Protein AF-A0A161L7J6-F1 (afdb_monomer_lite)

Radius of gyration: 36.58 Å; chains: 1; bounding box: 82×31×89 Å

Structure (mmCIF, N/CA/C/O backbone):
data_AF-A0A161L7J6-F1
#
_entry.id   AF-A0A161L7J6-F1
#
loop_
_atom_site.group_PDB
_atom_site.id
_atom_site.type_symbol
_atom_site.label_atom_id
_atom_site.label_alt_id
_atom_site.label_comp_id
_atom_site.label_asym_id
_atom_site.label_entity_id
_atom_site.label_seq_id
_atom_site.pdbx_PDB_ins_code
_atom_site.Cartn_x
_atom_site.Cartn_y
_atom_site.Cartn_z
_atom_site.occupancy
_atom_site.B_iso_or_equiv
_atom_site.auth_seq_id
_atom_site.auth_comp_id
_atom_site.auth_asym_id
_atom_site.auth_atom_id
_atom_site.pdbx_PDB_model_num
ATOM 1 N N . MET A 1 1 ? 17.875 -10.973 -55.314 1.00 60.28 1 MET A N 1
ATOM 2 C CA . MET A 1 1 ? 18.123 -9.553 -54.957 1.00 60.28 1 MET A CA 1
ATOM 3 C C . MET A 1 1 ? 18.553 -9.362 -53.495 1.00 60.28 1 MET A C 1
ATOM 5 O O . MET A 1 1 ? 19.572 -8.730 -53.256 1.00 60.28 1 MET A O 1
ATOM 9 N N . GLN A 1 2 ? 17.868 -9.982 -52.527 1.00 65.31 2 GLN A N 1
ATOM 10 C CA . GLN A 1 2 ? 18.154 -9.884 -51.081 1.00 65.31 2 GLN A CA 1
ATOM 11 C C . GLN A 1 2 ? 19.586 -10.295 -50.658 1.00 65.31 2 GLN A C 1
ATOM 13 O O . GLN A 1 2 ? 20.228 -9.593 -49.881 1.00 65.31 2 GLN A O 1
ATOM 18 N N . LYS A 1 3 ? 20.147 -11.377 -51.226 1.00 67.00 3 LYS A N 1
ATOM 19 C CA . LYS A 1 3 ? 21.510 -11.853 -50.888 1.00 67.00 3 LYS A CA 1
ATOM 20 C C . LYS A 1 3 ? 22.621 -10.849 -51.233 1.00 67.00 3 LYS A C 1
ATOM 22 O O . LYS A 1 3 ? 23.592 -10.727 -50.493 1.00 67.00 3 LYS A O 1
ATOM 27 N N . GLN A 1 4 ? 22.464 -10.097 -52.324 1.00 69.56 4 GLN A N 1
ATOM 28 C CA . GLN A 1 4 ? 23.424 -9.067 -52.748 1.00 69.56 4 GLN A CA 1
ATOM 29 C C . GLN A 1 4 ? 23.409 -7.853 -51.806 1.00 69.56 4 GLN A C 1
ATOM 31 O O . GLN A 1 4 ? 24.451 -7.249 -51.560 1.00 69.56 4 GLN A O 1
ATOM 36 N N . ILE A 1 5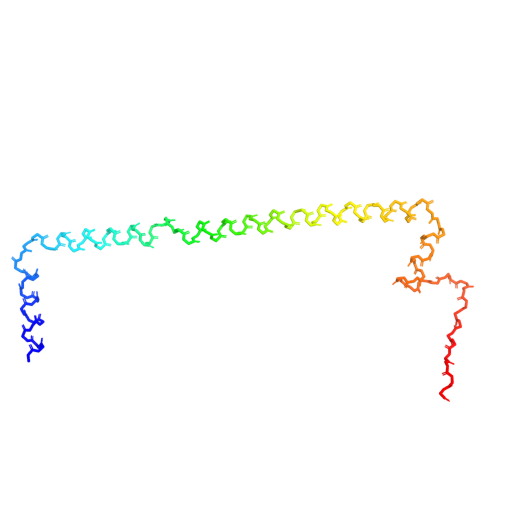 ? 22.242 -7.523 -51.245 1.00 72.50 5 ILE A N 1
ATOM 37 C CA . ILE A 1 5 ? 22.073 -6.419 -50.292 1.00 72.50 5 ILE A CA 1
ATOM 38 C C . ILE A 1 5 ? 22.801 -6.751 -48.981 1.00 72.50 5 ILE A C 1
ATOM 40 O O . ILE A 1 5 ? 23.637 -5.967 -48.540 1.00 72.50 5 ILE A O 1
ATOM 44 N N . TRP A 1 6 ? 22.595 -7.954 -48.434 1.00 72.00 6 TRP A N 1
ATOM 45 C CA . TRP A 1 6 ? 23.279 -8.430 -47.222 1.00 72.00 6 TRP A CA 1
ATOM 46 C C . TRP A 1 6 ? 24.800 -8.556 -47.385 1.00 72.00 6 TRP A C 1
ATOM 48 O O . TRP A 1 6 ? 25.558 -8.184 -46.487 1.00 72.00 6 TRP A O 1
ATOM 58 N N . LEU A 1 7 ? 25.271 -9.012 -48.550 1.00 73.31 7 LEU A N 1
ATOM 59 C CA . LEU A 1 7 ? 26.705 -9.091 -48.852 1.00 73.31 7 LEU A CA 1
ATOM 60 C C . LEU A 1 7 ? 27.354 -7.705 -48.979 1.00 73.31 7 LEU A C 1
ATOM 62 O O . LEU A 1 7 ? 28.458 -7.501 -48.468 1.00 73.31 7 LEU A O 1
ATOM 66 N N . LYS A 1 8 ? 26.673 -6.740 -49.614 1.00 66.12 8 LYS A N 1
ATOM 67 C CA . LYS A 1 8 ? 27.143 -5.347 -49.705 1.00 66.12 8 LYS A CA 1
ATOM 68 C C . LYS A 1 8 ? 27.152 -4.660 -48.341 1.00 66.12 8 LYS A C 1
ATOM 70 O O . LYS A 1 8 ? 28.106 -3.940 -48.050 1.00 66.12 8 LYS A O 1
ATOM 75 N N . LEU A 1 9 ? 26.144 -4.912 -47.506 1.00 68.44 9 LEU A N 1
ATOM 76 C CA . LEU A 1 9 ? 26.067 -4.384 -46.144 1.00 68.44 9 LEU A CA 1
ATOM 77 C C . LEU A 1 9 ? 27.221 -4.929 -45.283 1.00 68.44 9 LEU A C 1
ATOM 79 O O . LEU A 1 9 ? 27.957 -4.151 -44.681 1.00 68.44 9 LEU A O 1
ATOM 83 N N . ARG A 1 10 ? 27.477 -6.246 -45.334 1.00 68.75 10 ARG A N 1
ATOM 84 C CA . ARG A 1 10 ? 28.582 -6.903 -44.610 1.00 68.75 10 ARG A CA 1
ATOM 85 C C . ARG A 1 10 ? 29.966 -6.422 -45.059 1.00 68.75 10 ARG A C 1
ATOM 87 O O . ARG A 1 10 ? 30.835 -6.201 -44.219 1.00 68.75 10 ARG A O 1
ATOM 94 N N . LYS A 1 11 ? 30.185 -6.230 -46.368 1.00 63.59 11 LYS A N 1
ATOM 95 C CA . LYS A 1 11 ? 31.459 -5.702 -46.898 1.00 63.59 11 LYS A CA 1
ATOM 96 C C . LYS A 1 11 ? 31.692 -4.233 -46.521 1.00 63.59 11 LYS A C 1
ATOM 98 O O . LYS A 1 11 ? 32.821 -3.892 -46.185 1.00 63.59 11 LYS A O 1
ATOM 103 N N . ARG A 1 12 ? 30.654 -3.383 -46.521 1.00 60.62 12 ARG A N 1
ATOM 104 C CA . ARG A 1 12 ? 30.771 -1.969 -46.105 1.00 60.62 12 ARG A CA 1
ATOM 105 C C . ARG A 1 12 ? 31.019 -1.811 -44.604 1.00 60.62 12 ARG A C 1
ATOM 107 O O . ARG A 1 12 ? 31.867 -1.019 -44.212 1.00 60.62 12 ARG A O 1
ATOM 114 N N . VAL A 1 13 ? 30.349 -2.611 -43.776 1.00 62.34 13 VAL A N 1
ATOM 115 C CA . VAL A 1 13 ? 30.589 -2.644 -42.323 1.00 62.34 13 VAL A CA 1
ATOM 116 C C . VAL A 1 13 ? 32.008 -3.145 -42.002 1.00 62.34 13 VAL A C 1
ATOM 118 O O . VAL A 1 13 ? 32.637 -2.661 -41.068 1.00 62.34 13 VAL A O 1
ATOM 121 N N . GLY A 1 14 ? 32.564 -4.062 -42.802 1.00 60.59 14 GLY A N 1
ATOM 122 C CA . GLY A 1 14 ? 33.905 -4.618 -42.584 1.00 60.59 14 GLY A CA 1
ATOM 123 C C . GLY A 1 14 ? 35.095 -3.757 -43.039 1.00 60.59 14 GLY A C 1
ATOM 124 O O . GLY A 1 14 ? 36.195 -3.966 -42.531 1.00 60.59 14 GLY A O 1
ATOM 125 N N . GLN A 1 15 ? 34.920 -2.815 -43.977 1.00 61.47 15 GLN A N 1
ATOM 126 C CA . GLN A 1 15 ? 36.042 -2.067 -44.582 1.00 61.47 15 GLN A CA 1
ATOM 127 C C . GLN A 1 15 ? 36.403 -0.751 -43.873 1.00 61.47 15 GLN A C 1
ATOM 129 O O . GLN A 1 15 ? 37.526 -0.269 -44.015 1.00 61.47 15 GLN A O 1
ATOM 134 N N . THR A 1 16 ? 35.509 -0.193 -43.057 1.00 60.09 16 THR A N 1
ATOM 135 C CA . THR A 1 16 ? 35.760 1.058 -42.325 1.00 60.09 16 THR A CA 1
ATOM 136 C C . THR A 1 16 ? 36.232 0.746 -40.906 1.00 60.09 16 THR A C 1
ATOM 138 O O . THR A 1 16 ? 35.435 0.353 -40.055 1.00 60.09 16 THR A O 1
ATOM 141 N N . LYS A 1 17 ? 37.534 0.924 -40.627 1.00 67.44 17 LYS A N 1
ATOM 142 C CA . LYS A 1 17 ? 38.159 0.610 -39.320 1.00 67.44 17 LYS A CA 1
ATOM 143 C C . LYS A 1 17 ? 37.433 1.259 -38.125 1.00 67.44 17 LYS A C 1
ATOM 145 O O . LYS A 1 17 ? 37.395 0.672 -37.049 1.00 67.44 17 LYS A O 1
ATOM 150 N N . HIS A 1 18 ? 36.796 2.413 -38.335 1.00 73.00 18 HIS A N 1
ATOM 151 C CA . HIS A 1 18 ? 36.087 3.178 -37.304 1.00 73.00 18 HIS A CA 1
ATOM 152 C C . HIS A 1 18 ? 34.707 2.621 -36.922 1.00 73.00 18 HIS A C 1
ATOM 154 O O . HIS A 1 18 ? 34.238 2.871 -35.816 1.00 73.00 18 HIS A O 1
ATOM 160 N N . ILE A 1 19 ? 34.061 1.835 -37.791 1.00 81.19 19 ILE A N 1
ATOM 161 C CA . ILE A 1 19 ? 32.699 1.339 -37.538 1.00 81.19 19 ILE A CA 1
ATOM 162 C C . ILE A 1 19 ? 32.663 0.332 -36.386 1.00 81.19 19 ILE A C 1
ATOM 164 O O . ILE A 1 19 ? 31.681 0.277 -35.658 1.00 81.19 19 ILE A O 1
ATOM 168 N N . LYS A 1 20 ? 33.753 -0.416 -36.170 1.00 80.25 20 LYS A N 1
ATOM 169 C CA . LYS A 1 20 ? 33.874 -1.355 -35.046 1.00 80.25 20 LYS A CA 1
ATOM 170 C C . LYS A 1 20 ? 33.766 -0.630 -33.702 1.00 80.25 20 LYS A C 1
ATOM 172 O O . LYS A 1 20 ? 33.043 -1.088 -32.827 1.00 80.25 20 LYS A O 1
ATOM 177 N N . TYR A 1 21 ? 34.421 0.525 -33.576 1.00 86.38 21 TYR A N 1
ATOM 178 C CA . TYR A 1 21 ? 34.357 1.353 -32.370 1.00 86.38 21 TYR A CA 1
ATOM 179 C C . TYR A 1 21 ? 32.975 1.987 -32.193 1.00 86.38 21 TYR A C 1
ATOM 181 O O . TYR A 1 21 ? 32.453 1.985 -31.086 1.00 86.38 21 TYR A O 1
ATOM 189 N N . TRP A 1 22 ? 32.341 2.439 -33.281 1.00 89.12 22 TRP A N 1
ATOM 190 C CA . TRP A 1 22 ? 30.970 2.961 -33.238 1.00 89.12 22 TRP A CA 1
ATOM 191 C C . TRP A 1 22 ? 29.936 1.906 -32.847 1.00 89.12 22 TRP A C 1
ATOM 193 O O . TRP A 1 22 ? 29.044 2.202 -32.064 1.00 89.12 22 TRP A O 1
ATOM 203 N N . VAL A 1 23 ? 30.059 0.670 -33.336 1.00 88.00 23 VAL A N 1
ATOM 204 C CA . VAL A 1 23 ? 29.155 -0.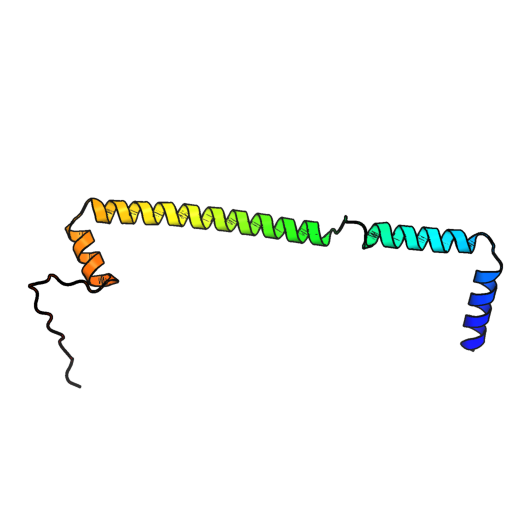425 -32.954 1.00 88.00 23 VAL A CA 1
ATOM 205 C C . VAL A 1 23 ? 29.284 -0.734 -31.464 1.00 88.00 23 VAL A C 1
ATOM 207 O O . VAL A 1 23 ? 28.265 -0.874 -30.793 1.00 88.00 23 VAL A O 1
ATOM 210 N N . VAL A 1 24 ? 30.507 -0.778 -30.928 1.00 89.12 24 VAL A N 1
ATOM 211 C CA . VAL A 1 24 ? 30.728 -0.975 -29.487 1.00 89.12 24 VAL A CA 1
ATOM 212 C C . VAL A 1 24 ? 30.203 0.216 -28.682 1.00 89.12 24 VAL A C 1
ATOM 214 O O . VAL A 1 24 ? 29.513 0.001 -27.695 1.00 89.12 24 VAL A O 1
ATOM 217 N N . ALA A 1 25 ? 30.444 1.454 -29.122 1.00 89.81 25 ALA A N 1
ATOM 218 C CA . ALA A 1 25 ? 29.971 2.662 -28.442 1.00 89.81 25 ALA A CA 1
ATOM 219 C C . ALA A 1 25 ? 28.438 2.775 -28.426 1.00 89.81 25 ALA A C 1
ATOM 221 O O . ALA A 1 25 ? 27.856 3.090 -27.395 1.00 89.81 25 ALA A O 1
ATOM 222 N N . VAL A 1 26 ? 27.771 2.473 -29.544 1.00 90.00 26 VAL A N 1
ATOM 223 C CA . VAL A 1 26 ? 26.303 2.465 -29.626 1.00 90.00 26 VAL A CA 1
ATOM 224 C C . VAL A 1 26 ? 25.728 1.323 -28.798 1.00 90.00 26 VAL A C 1
ATOM 226 O O . VAL A 1 26 ? 24.755 1.529 -28.086 1.00 90.00 26 VAL A O 1
ATOM 229 N N . THR A 1 27 ? 26.340 0.139 -28.830 1.00 88.06 27 THR A N 1
ATOM 230 C CA . THR A 1 27 ? 25.900 -0.985 -27.988 1.00 88.06 27 THR A CA 1
ATOM 231 C C . THR A 1 27 ? 26.064 -0.655 -26.506 1.00 88.06 27 THR A C 1
ATOM 233 O O . THR A 1 27 ? 25.155 -0.907 -25.724 1.00 88.06 27 THR A O 1
ATOM 236 N N . PHE A 1 28 ? 27.178 -0.025 -26.126 1.00 87.00 28 PHE A N 1
ATOM 237 C CA . PHE A 1 28 ? 27.416 0.451 -24.768 1.00 87.00 28 PHE A CA 1
ATOM 238 C C . PHE A 1 28 ? 26.398 1.517 -24.350 1.00 87.00 28 PHE A C 1
ATOM 240 O O . PHE A 1 28 ? 25.830 1.406 -23.274 1.00 87.00 28 PHE A O 1
ATOM 247 N N . LEU A 1 29 ? 26.095 2.494 -25.210 1.00 86.12 29 LEU A N 1
ATOM 248 C CA . LEU A 1 29 ? 25.062 3.501 -24.949 1.00 86.12 29 LEU A CA 1
ATOM 249 C C . LEU A 1 29 ? 23.667 2.886 -24.819 1.00 86.12 29 LEU A C 1
ATOM 251 O O . LEU A 1 29 ? 22.919 3.267 -23.933 1.00 86.12 29 LEU A O 1
ATOM 255 N N . VAL A 1 30 ? 23.314 1.914 -25.660 1.00 84.38 30 VAL A N 1
ATOM 256 C CA . VAL A 1 30 ? 22.033 1.203 -25.555 1.00 84.38 30 VAL A CA 1
ATOM 257 C C . VAL A 1 30 ? 21.965 0.422 -24.243 1.00 84.38 30 VAL A C 1
ATOM 259 O O . VAL A 1 30 ? 20.956 0.489 -23.554 1.00 84.38 30 VAL A O 1
ATOM 262 N N . ILE A 1 31 ? 23.034 -0.264 -23.840 1.00 82.56 31 ILE A N 1
ATOM 263 C CA . ILE A 1 31 ? 23.083 -0.940 -22.537 1.00 82.56 31 ILE A CA 1
ATOM 264 C C . ILE A 1 31 ? 22.979 0.086 -21.402 1.00 82.56 31 ILE A C 1
ATOM 266 O O . ILE A 1 31 ? 22.178 -0.093 -20.495 1.00 82.56 31 ILE A O 1
ATOM 270 N N . MET A 1 32 ? 23.698 1.201 -21.472 1.00 77.38 32 MET A N 1
ATOM 271 C CA . MET A 1 32 ? 23.666 2.224 -20.427 1.00 77.38 32 MET A CA 1
ATOM 272 C C . MET A 1 32 ? 22.313 2.957 -20.350 1.00 77.38 32 MET A C 1
ATOM 274 O O . MET A 1 32 ? 21.881 3.356 -19.280 1.00 77.38 32 MET A O 1
ATOM 278 N N . CYS A 1 33 ? 21.588 3.091 -21.463 1.00 72.69 33 CYS A N 1
ATOM 279 C CA . CYS A 1 33 ? 20.258 3.703 -21.475 1.00 72.69 33 CYS A CA 1
ATOM 280 C C . CYS A 1 33 ? 19.120 2.732 -21.120 1.00 72.69 33 CYS A C 1
ATOM 282 O O . CYS A 1 33 ? 18.107 3.178 -20.587 1.00 72.69 33 CYS A O 1
ATOM 284 N N . PHE A 1 34 ? 19.236 1.441 -21.453 1.00 70.69 34 PHE A N 1
ATOM 285 C CA . PHE A 1 34 ? 18.157 0.457 -21.268 1.00 70.69 34 PHE A CA 1
ATOM 286 C C . PHE A 1 34 ? 18.384 -0.521 -20.105 1.00 70.69 34 PHE A C 1
ATOM 288 O O . PHE A 1 34 ? 17.410 -1.010 -19.536 1.00 70.69 34 PHE A O 1
ATOM 295 N N . VAL A 1 35 ? 19.634 -0.847 -19.773 1.00 70.12 35 VAL A N 1
ATOM 296 C CA . VAL A 1 35 ? 20.003 -1.827 -18.732 1.00 70.12 35 VAL A CA 1
ATOM 297 C C . VAL A 1 35 ? 20.412 -1.134 -17.437 1.00 70.12 35 VAL A C 1
ATOM 299 O O . VAL A 1 35 ? 20.059 -1.616 -16.362 1.00 70.12 35 VAL A O 1
ATOM 302 N N . ASP A 1 36 ? 21.131 -0.015 -17.528 1.00 65.94 36 ASP A N 1
ATOM 303 C CA . ASP A 1 36 ? 21.615 0.712 -16.356 1.00 65.94 36 ASP A CA 1
ATOM 304 C C . ASP A 1 36 ? 20.455 1.505 -15.744 1.00 65.94 36 ASP A C 1
ATOM 306 O O . ASP A 1 36 ? 19.957 2.449 -16.344 1.00 65.94 36 ASP A O 1
ATOM 310 N N . GLU A 1 37 ? 19.959 0.999 -14.615 1.00 58.38 37 GLU A N 1
ATOM 311 C CA . GLU A 1 37 ? 19.117 1.525 -13.524 1.00 58.38 37 GLU A CA 1
ATOM 312 C C . GLU A 1 37 ? 18.222 2.779 -13.648 1.00 58.38 37 GLU A C 1
ATOM 314 O O . GLU A 1 37 ? 17.314 2.919 -12.826 1.00 58.38 37 GLU A O 1
ATOM 319 N N . ASN A 1 38 ? 18.331 3.638 -14.660 1.00 61.38 38 ASN A N 1
ATOM 320 C CA . ASN A 1 38 ? 17.424 4.749 -14.944 1.00 61.38 38 ASN A CA 1
ATOM 321 C C . ASN A 1 38 ? 16.110 4.263 -15.577 1.00 61.38 38 ASN A C 1
ATOM 323 O O . ASN A 1 38 ? 15.632 4.741 -16.609 1.00 61.38 38 ASN A O 1
ATOM 327 N N . ASN A 1 39 ? 15.524 3.251 -14.952 1.00 64.19 39 ASN A N 1
ATOM 328 C CA . ASN A 1 39 ? 14.307 2.632 -15.404 1.00 64.19 39 ASN A CA 1
ATOM 329 C C . ASN A 1 39 ? 13.152 3.577 -15.048 1.00 64.19 39 ASN A C 1
ATOM 331 O O . ASN A 1 39 ? 12.611 3.547 -13.943 1.00 64.19 39 ASN A O 1
ATOM 335 N N . PHE A 1 40 ? 12.782 4.444 -15.990 1.00 65.19 40 PHE A N 1
ATOM 336 C CA . PHE A 1 40 ? 11.609 5.316 -15.894 1.00 65.19 40 PHE A CA 1
ATOM 337 C C . PHE A 1 40 ? 10.360 4.535 -15.443 1.00 65.19 40 PHE A C 1
ATOM 339 O O . PHE A 1 40 ? 9.570 5.025 -14.637 1.00 65.19 40 PHE A O 1
ATOM 346 N N . PHE A 1 41 ? 10.248 3.268 -15.861 1.00 74.31 41 PHE A N 1
ATOM 347 C CA . PHE A 1 41 ? 9.216 2.350 -15.386 1.00 74.31 41 PHE A CA 1
ATOM 348 C C . PHE A 1 41 ? 9.302 2.043 -13.891 1.00 74.31 41 PHE A C 1
ATOM 350 O O . PHE A 1 41 ? 8.268 2.055 -13.232 1.00 74.31 41 PHE A O 1
ATOM 357 N N . LYS A 1 42 ? 10.498 1.815 -13.330 1.00 80.25 42 LYS A N 1
ATOM 358 C CA . LYS A 1 42 ? 10.659 1.633 -11.877 1.00 80.25 42 LYS A CA 1
ATOM 359 C C . LYS A 1 42 ? 10.262 2.897 -11.130 1.00 80.25 42 LYS A C 1
ATOM 361 O O . LYS A 1 42 ? 9.585 2.807 -10.122 1.00 80.25 42 LYS A O 1
ATOM 366 N N . ARG A 1 43 ? 10.607 4.081 -11.642 1.00 82.56 43 ARG A N 1
ATOM 367 C CA . ARG A 1 43 ? 10.206 5.339 -10.996 1.00 82.56 43 ARG A CA 1
ATOM 368 C C . ARG A 1 43 ? 8.685 5.514 -10.968 1.00 82.56 43 ARG A C 1
ATOM 370 O O . ARG A 1 43 ? 8.152 5.915 -9.941 1.00 82.56 43 ARG A O 1
ATOM 377 N N . ILE A 1 44 ? 7.986 5.167 -12.051 1.00 85.75 44 ILE A N 1
ATOM 378 C CA . ILE A 1 44 ? 6.513 5.175 -12.084 1.00 85.75 44 ILE A CA 1
ATOM 379 C C . ILE A 1 44 ? 5.930 4.108 -11.151 1.00 85.75 44 ILE A C 1
ATOM 381 O O . ILE A 1 44 ? 4.980 4.395 -10.428 1.00 85.75 44 ILE A O 1
ATOM 385 N N . ALA A 1 45 ? 6.478 2.892 -11.163 1.00 88.06 45 ALA A N 1
ATOM 386 C CA . ALA A 1 45 ? 6.026 1.808 -10.294 1.00 88.06 45 ALA A CA 1
ATOM 387 C C . ALA A 1 45 ? 6.186 2.184 -8.815 1.00 88.06 45 ALA A C 1
ATOM 389 O O . ALA A 1 45 ? 5.215 2.114 -8.070 1.00 88.06 45 ALA A O 1
ATOM 390 N N . ASN A 1 46 ? 7.355 2.698 -8.433 1.00 89.88 46 ASN A N 1
ATOM 391 C CA . ASN A 1 46 ? 7.635 3.158 -7.078 1.00 89.88 46 ASN A CA 1
ATOM 392 C C . ASN A 1 46 ? 6.720 4.323 -6.682 1.00 89.88 46 ASN A C 1
ATOM 394 O O . ASN A 1 46 ? 6.234 4.353 -5.562 1.00 89.88 46 ASN A O 1
ATOM 398 N N . GLN A 1 47 ? 6.438 5.269 -7.586 1.00 92.00 47 GLN A N 1
ATOM 399 C CA . GLN A 1 47 ? 5.517 6.372 -7.287 1.00 92.00 47 GLN A CA 1
ATOM 400 C C . GLN A 1 47 ? 4.094 5.871 -7.005 1.00 92.00 47 GLN A C 1
ATOM 402 O O . GLN A 1 47 ? 3.435 6.380 -6.104 1.00 92.00 47 GLN A O 1
ATOM 407 N N . ARG A 1 48 ? 3.622 4.870 -7.760 1.00 93.88 48 ARG A N 1
ATOM 408 C CA . ARG A 1 48 ? 2.322 4.229 -7.510 1.00 93.88 48 ARG A CA 1
ATOM 409 C C . ARG A 1 48 ? 2.317 3.449 -6.203 1.00 93.88 48 ARG A C 1
ATOM 411 O O . ARG A 1 48 ? 1.322 3.469 -5.495 1.00 93.88 48 ARG A O 1
ATOM 418 N N . GLU A 1 49 ? 3.413 2.764 -5.897 1.00 95.25 49 GLU A N 1
ATOM 419 C CA . GLU A 1 49 ? 3.567 2.035 -4.642 1.00 95.25 49 GLU A CA 1
ATOM 420 C C . GLU A 1 49 ? 3.548 2.987 -3.444 1.00 95.25 49 GLU A C 1
ATOM 422 O O . GLU A 1 49 ? 2.832 2.724 -2.487 1.00 95.25 49 GLU A O 1
ATOM 427 N N . ILE A 1 50 ? 4.234 4.131 -3.537 1.00 96.56 50 ILE A N 1
ATOM 428 C CA . ILE A 1 50 ? 4.195 5.189 -2.518 1.00 96.56 50 ILE A CA 1
ATOM 429 C C . ILE A 1 50 ? 2.759 5.671 -2.296 1.00 96.56 50 ILE A C 1
ATOM 431 O O . ILE A 1 50 ? 2.296 5.646 -1.163 1.00 96.56 50 ILE A O 1
ATOM 435 N N . GLN A 1 51 ? 2.036 6.030 -3.362 1.00 96.06 51 GLN A N 1
ATOM 436 C CA . GLN A 1 51 ? 0.642 6.482 -3.245 1.00 96.06 51 GLN A CA 1
ATOM 437 C C . GLN A 1 51 ? -0.253 5.414 -2.608 1.00 96.06 51 GLN A C 1
ATOM 439 O O . GLN A 1 51 ? -1.012 5.702 -1.694 1.00 96.06 51 GLN A O 1
ATOM 444 N N . ASN A 1 52 ? -0.112 4.154 -3.023 1.00 97.00 52 ASN A N 1
ATOM 445 C CA . ASN A 1 52 ? -0.887 3.058 -2.450 1.00 97.00 52 ASN A CA 1
ATOM 446 C C . ASN A 1 52 ? -0.561 2.812 -0.965 1.00 97.00 52 ASN A C 1
ATOM 448 O O . ASN A 1 52 ? -1.424 2.385 -0.202 1.00 97.00 52 ASN A O 1
ATOM 452 N N . LEU A 1 53 ? 0.687 3.025 -0.544 1.00 97.38 53 LEU A N 1
ATOM 453 C CA . LEU A 1 53 ? 1.074 2.928 0.863 1.00 97.38 53 LEU A CA 1
ATOM 454 C C . LEU A 1 53 ? 0.517 4.101 1.677 1.00 97.38 53 LEU A C 1
ATOM 456 O O . LEU A 1 53 ? 0.041 3.880 2.786 1.00 97.38 53 LEU A O 1
ATOM 460 N N . GLU A 1 54 ? 0.534 5.316 1.130 1.00 97.00 54 GLU A N 1
ATOM 461 C CA . GLU A 1 54 ? -0.069 6.502 1.751 1.00 97.00 54 GLU A CA 1
ATOM 462 C C . GLU A 1 54 ? -1.585 6.328 1.940 1.00 97.00 54 GLU A C 1
ATOM 464 O O . GLU A 1 54 ? -2.082 6.514 3.051 1.00 97.00 54 GLU A O 1
ATOM 469 N N . ASP A 1 55 ? -2.297 5.853 0.914 1.00 97.06 55 ASP A N 1
ATOM 470 C CA . ASP A 1 55 ? -3.736 5.568 0.987 1.00 97.06 55 ASP A CA 1
ATOM 471 C C . ASP A 1 55 ? -4.052 4.497 2.046 1.00 97.06 55 ASP A C 1
ATOM 473 O O . ASP A 1 55 ? -5.026 4.602 2.796 1.00 97.06 55 ASP A O 1
ATOM 477 N N . GLN A 1 56 ? -3.218 3.455 2.142 1.00 96.69 56 GLN A N 1
ATOM 478 C CA . GLN A 1 56 ? -3.362 2.425 3.174 1.00 96.69 56 GLN A CA 1
ATOM 479 C C . GLN A 1 56 ? -3.162 2.994 4.579 1.00 96.69 56 GLN A C 1
ATOM 481 O O . GLN A 1 56 ? -3.909 2.635 5.488 1.00 96.69 56 GLN A O 1
ATOM 486 N N . ILE A 1 57 ? -2.179 3.878 4.769 1.00 97.00 57 ILE A N 1
ATOM 487 C CA . ILE A 1 57 ? -1.948 4.542 6.057 1.00 97.00 57 ILE A CA 1
ATOM 488 C C . ILE A 1 57 ? -3.188 5.342 6.463 1.00 97.00 57 ILE A C 1
ATOM 490 O O . ILE A 1 57 ? -3.659 5.185 7.588 1.00 97.00 57 ILE A O 1
ATOM 494 N N . GLU A 1 58 ? -3.759 6.132 5.551 1.00 96.69 58 GLU A N 1
ATOM 495 C CA . GLU A 1 58 ? -4.960 6.926 5.835 1.00 96.69 58 GLU A CA 1
ATOM 496 C C . GLU A 1 58 ? -6.159 6.042 6.222 1.00 96.69 58 GLU A C 1
ATOM 498 O O . GLU A 1 58 ? -6.849 6.308 7.212 1.00 96.69 58 GLU A O 1
ATOM 503 N N . GLN A 1 59 ? -6.375 4.939 5.501 1.00 96.75 59 GLN A N 1
ATOM 504 C CA . GLN A 1 59 ? -7.439 3.980 5.814 1.00 96.75 59 GLN A CA 1
ATOM 505 C C . GLN A 1 59 ? -7.254 3.313 7.183 1.00 96.75 59 GLN A C 1
ATOM 507 O O . GLN A 1 59 ? -8.225 3.146 7.934 1.00 96.75 59 GLN A O 1
ATOM 512 N N . TYR A 1 60 ? -6.023 2.925 7.528 1.00 96.31 60 TYR A N 1
ATOM 513 C CA . TYR A 1 60 ? -5.735 2.333 8.831 1.00 96.31 60 TYR A CA 1
ATOM 514 C C . TYR A 1 60 ? -5.896 3.346 9.961 1.00 96.31 60 TYR A C 1
ATOM 516 O O . TYR A 1 60 ? -6.487 3.001 10.983 1.00 96.31 60 TYR A O 1
ATOM 524 N N . ASP A 1 61 ? -5.462 4.590 9.775 1.00 96.31 61 ASP A N 1
ATOM 525 C CA . ASP A 1 61 ? -5.650 5.652 10.764 1.00 96.31 61 ASP A CA 1
ATOM 526 C C . ASP A 1 61 ? -7.134 5.914 11.042 1.00 96.31 61 ASP A C 1
ATOM 528 O O . ASP A 1 61 ? -7.531 6.054 12.204 1.00 96.31 61 ASP A O 1
ATOM 532 N N . GLN A 1 62 ? -7.977 5.925 10.005 1.00 95.44 62 GLN A N 1
ATOM 533 C CA . GLN A 1 62 ? -9.423 6.049 10.184 1.00 95.44 62 GLN A CA 1
ATOM 534 C C . GLN A 1 62 ? -10.000 4.838 10.930 1.00 95.44 62 GLN A C 1
ATOM 536 O O . GLN A 1 62 ? -10.715 5.000 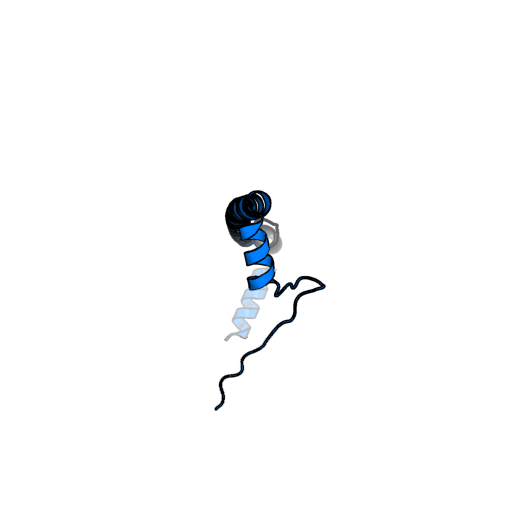11.917 1.00 95.44 62 GLN A O 1
ATOM 541 N N . SER A 1 63 ? -9.612 3.624 10.533 1.00 94.50 63 SER A N 1
ATOM 542 C CA . SER A 1 63 ? -10.060 2.388 11.188 1.00 94.50 63 SER A CA 1
ATOM 543 C C . SER A 1 63 ? -9.649 2.327 12.663 1.00 94.50 63 SER A C 1
ATOM 545 O O . SER A 1 63 ? -10.400 1.835 13.504 1.00 94.50 63 SER A O 1
ATOM 547 N N . ILE A 1 64 ? -8.460 2.834 13.004 1.00 95.00 64 ILE A N 1
ATOM 548 C CA . ILE A 1 64 ? -7.975 2.919 14.385 1.00 95.00 64 ILE A CA 1
ATOM 549 C C . ILE A 1 64 ? -8.834 3.887 15.197 1.00 95.00 64 ILE A C 1
ATOM 551 O O . ILE A 1 64 ? -9.189 3.556 16.329 1.00 95.00 64 ILE A O 1
ATOM 555 N N . LYS A 1 65 ? -9.182 5.059 14.648 1.00 94.81 65 LYS A N 1
ATOM 556 C CA .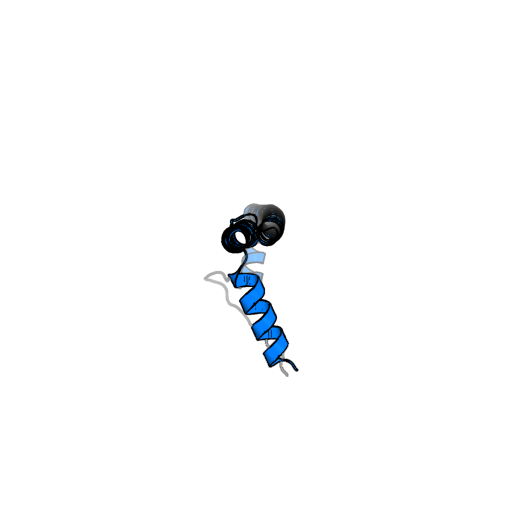 LYS A 1 65 ? -10.061 6.027 15.327 1.00 94.81 65 LYS A CA 1
ATOM 557 C C . LYS A 1 65 ? -11.429 5.415 15.612 1.00 94.81 65 LYS A C 1
ATOM 559 O O . LYS A 1 65 ? -11.826 5.364 16.775 1.00 94.81 65 LYS A O 1
ATOM 564 N N . ASP A 1 66 ? -12.069 4.857 14.589 1.00 94.12 66 ASP A N 1
ATOM 565 C CA . ASP A 1 66 ? -13.399 4.254 14.701 1.00 94.12 66 ASP A CA 1
ATOM 566 C C . ASP A 1 66 ? -13.402 3.087 15.703 1.00 94.12 66 ASP A C 1
ATOM 568 O O . ASP A 1 66 ? -14.281 2.971 16.558 1.00 94.12 66 ASP A O 1
ATOM 572 N N . ASN A 1 67 ? -12.386 2.218 15.655 1.00 92.62 67 ASN A N 1
ATOM 573 C CA . ASN A 1 67 ? -12.270 1.102 16.594 1.00 92.62 67 ASN A CA 1
ATOM 574 C C . ASN A 1 67 ? -12.002 1.569 18.025 1.00 92.62 67 ASN A C 1
ATOM 576 O O . ASN A 1 67 ? -12.486 0.952 18.973 1.00 92.62 67 ASN A O 1
ATOM 580 N N . ARG A 1 68 ? -11.243 2.651 18.205 1.00 91.25 68 ARG A N 1
ATOM 581 C CA . ARG A 1 68 ? -10.976 3.210 19.531 1.00 91.25 68 ARG A CA 1
ATOM 582 C C . ARG A 1 68 ? -12.238 3.802 20.149 1.00 91.25 68 ARG A C 1
ATOM 584 O O . ARG A 1 68 ? -12.456 3.618 21.344 1.00 91.25 68 ARG A O 1
ATOM 591 N N . GLU A 1 69 ? -13.075 4.459 19.350 1.00 89.56 69 GLU A N 1
ATOM 592 C CA . GLU A 1 69 ? -14.398 4.918 19.782 1.00 89.56 69 GLU A CA 1
ATOM 593 C C . GLU A 1 69 ? -15.284 3.736 20.187 1.00 89.56 69 GLU A C 1
ATOM 595 O O . GLU A 1 69 ? -15.775 3.714 21.315 1.00 89.56 69 GLU A O 1
ATOM 600 N N . LYS A 1 70 ? -15.369 2.688 19.356 1.00 86.50 70 LYS A N 1
ATOM 601 C CA . LYS A 1 70 ? -16.103 1.455 19.697 1.00 86.50 70 LYS A CA 1
ATOM 602 C C . LYS A 1 70 ? -15.608 0.818 20.995 1.00 86.50 70 LYS A C 1
ATOM 604 O O . LYS A 1 70 ? -16.413 0.451 21.844 1.00 86.50 70 LYS A O 1
ATOM 609 N N . ILE A 1 71 ? -14.292 0.700 21.191 1.00 87.50 71 ILE A N 1
ATOM 610 C CA . ILE A 1 71 ? -13.726 0.161 22.439 1.00 87.50 71 ILE A CA 1
ATOM 611 C C . ILE A 1 71 ? -14.128 1.030 23.634 1.00 87.50 71 ILE A C 1
ATOM 613 O O . ILE A 1 71 ? -14.543 0.488 24.656 1.00 87.50 71 ILE A O 1
ATOM 617 N N . ASN A 1 72 ? -14.054 2.358 23.517 1.00 86.81 72 ASN A N 1
ATOM 618 C CA . ASN A 1 72 ? -14.469 3.259 24.593 1.00 86.81 72 ASN A CA 1
ATOM 619 C C . ASN A 1 72 ? -15.962 3.108 24.926 1.00 86.81 72 ASN A C 1
ATOM 621 O O . ASN A 1 72 ? -16.327 3.106 26.104 1.00 86.81 72 ASN A O 1
ATOM 625 N N . GLU A 1 73 ? -16.826 2.945 23.924 1.00 82.56 73 GLU A N 1
ATOM 626 C CA . GLU A 1 73 ? -18.258 2.692 24.125 1.00 82.56 73 GLU A CA 1
ATOM 627 C C . GLU A 1 73 ? -18.511 1.360 24.844 1.00 82.56 73 GLU A C 1
ATOM 629 O O . GLU A 1 73 ? -19.322 1.302 25.774 1.00 82.56 73 GLU A O 1
ATOM 634 N N . LEU A 1 74 ? -17.781 0.310 24.458 1.00 84.81 74 LEU A N 1
ATOM 635 C CA . LEU A 1 74 ? -17.837 -1.009 25.089 1.00 84.81 74 LEU A CA 1
ATOM 636 C C . LEU A 1 74 ? -17.313 -0.984 26.534 1.00 84.81 74 LEU A C 1
ATOM 638 O O . LEU A 1 74 ? -17.860 -1.660 27.400 1.00 84.81 74 LEU A O 1
ATOM 642 N N . GLN A 1 75 ? -16.271 -0.201 26.823 1.00 79.12 75 GLN A N 1
ATOM 643 C CA . GLN A 1 75 ? -15.700 -0.093 28.171 1.00 79.12 75 GLN A CA 1
ATOM 644 C C . GLN A 1 75 ? -16.548 0.765 29.116 1.00 79.12 75 GLN A C 1
ATOM 646 O O . GLN A 1 75 ? -16.585 0.504 30.318 1.00 79.12 75 GLN A O 1
ATOM 651 N N . THR A 1 76 ? -17.225 1.787 28.591 1.00 79.94 76 THR A N 1
ATOM 652 C CA . THR A 1 76 ? -17.977 2.748 29.410 1.00 79.94 76 THR A CA 1
ATOM 653 C C . THR A 1 76 ? -19.389 2.251 29.740 1.00 79.94 76 THR A C 1
ATOM 655 O O . THR A 1 76 ? -19.930 2.583 30.795 1.00 79.94 76 THR A O 1
ATOM 658 N N . SER A 1 77 ? -19.993 1.429 28.873 1.00 80.50 77 SER A N 1
ATOM 659 C CA . SER A 1 77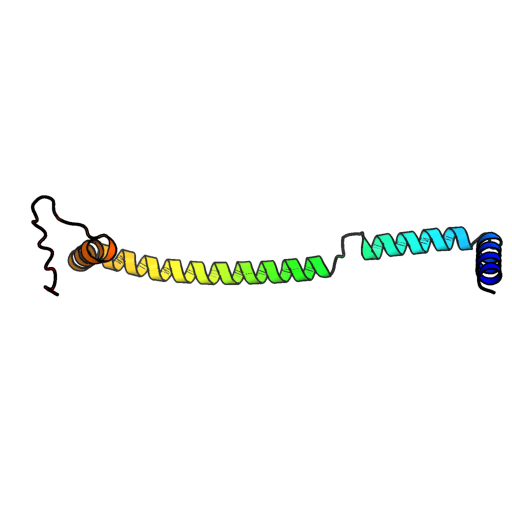 ? -21.359 0.921 29.044 1.00 80.50 77 SER A CA 1
ATOM 660 C C . SER A 1 77 ? -21.396 -0.608 29.099 1.00 80.50 77 SER A C 1
ATOM 662 O O . SER A 1 77 ? -21.343 -1.285 28.073 1.00 80.50 77 SER A O 1
ATOM 664 N N . ASN A 1 78 ? -21.592 -1.166 30.301 1.00 80.25 78 ASN A N 1
ATOM 665 C CA . ASN A 1 78 ? -21.811 -2.610 30.493 1.00 80.25 78 ASN A CA 1
ATOM 666 C C . ASN A 1 78 ? -22.998 -3.148 29.671 1.00 80.25 78 ASN A C 1
ATOM 668 O O . ASN A 1 78 ? -22.968 -4.291 29.224 1.00 80.25 78 ASN A O 1
ATOM 672 N N . ALA A 1 79 ? -24.029 -2.326 29.445 1.00 82.00 79 ALA A N 1
ATOM 673 C CA . ALA A 1 79 ? -25.183 -2.707 28.633 1.00 82.00 79 ALA A CA 1
ATOM 674 C C . ALA A 1 79 ? -24.819 -2.846 27.144 1.00 82.00 79 ALA A C 1
ATOM 676 O O . ALA A 1 79 ? -25.254 -3.795 26.493 1.00 82.00 79 ALA A O 1
ATOM 677 N N . ASN A 1 80 ? -23.982 -1.945 26.614 1.00 80.69 80 ASN A N 1
ATOM 678 C CA . ASN A 1 80 ? -23.510 -2.031 25.228 1.00 80.69 80 ASN A CA 1
ATOM 679 C C . ASN A 1 80 ? -22.548 -3.208 25.041 1.00 80.69 80 ASN A C 1
ATOM 681 O O . ASN A 1 80 ? -22.623 -3.897 24.028 1.00 80.69 80 ASN A O 1
ATOM 685 N N . LEU A 1 81 ? -21.696 -3.476 26.035 1.00 85.25 81 LEU A N 1
ATOM 686 C CA . LEU A 1 81 ? -20.814 -4.641 26.040 1.00 85.25 81 LEU A CA 1
ATOM 687 C C . LEU A 1 81 ? -21.600 -5.957 26.027 1.00 85.25 81 LEU A C 1
ATOM 689 O O . LEU A 1 81 ? -21.288 -6.849 25.241 1.00 85.25 81 LEU A O 1
ATOM 693 N N . GLU A 1 82 ? -22.634 -6.076 26.866 1.00 84.56 82 GLU A N 1
ATOM 694 C CA . GLU A 1 82 ? -23.494 -7.263 26.892 1.00 84.56 82 GLU A CA 1
ATOM 695 C C . GLU A 1 82 ? -24.249 -7.438 25.569 1.00 84.56 82 GLU A C 1
ATOM 697 O O . GLU A 1 82 ? -24.320 -8.553 25.052 1.00 84.56 82 GLU A O 1
ATOM 702 N N . LYS A 1 83 ? -24.757 -6.347 24.985 1.00 85.00 83 LYS A N 1
ATOM 703 C CA . LYS A 1 83 ? -25.410 -6.376 23.673 1.00 85.00 83 LYS A CA 1
ATOM 704 C C . LYS A 1 83 ? -24.452 -6.849 22.574 1.00 85.00 83 LYS A C 1
ATOM 706 O O . LYS A 1 83 ? -24.782 -7.786 21.857 1.00 85.00 83 LYS A O 1
ATOM 711 N N . PHE A 1 84 ? -23.251 -6.276 22.499 1.00 85.75 84 PHE A N 1
ATOM 712 C CA . PHE A 1 84 ? -22.220 -6.675 21.535 1.00 85.75 84 PHE A CA 1
ATOM 713 C C . PHE A 1 84 ? -21.823 -8.150 21.693 1.00 85.75 84 PHE A C 1
ATOM 715 O O . PHE A 1 84 ? -21.780 -8.894 20.717 1.00 85.75 84 PHE A O 1
ATOM 722 N N . ALA A 1 85 ? -21.599 -8.613 22.926 1.00 86.62 85 ALA A N 1
ATOM 723 C CA . ALA A 1 85 ? -21.256 -10.008 23.191 1.00 86.62 85 ALA A CA 1
ATOM 724 C C . ALA A 1 85 ? -22.377 -10.984 22.782 1.00 86.62 85 ALA A C 1
ATOM 726 O O . ALA A 1 85 ? -22.089 -12.091 22.326 1.00 86.62 85 ALA A O 1
ATOM 727 N N . ARG A 1 86 ? -23.647 -10.586 22.931 1.00 87.69 86 ARG A N 1
ATOM 728 C CA . ARG A 1 86 ? -24.813 -11.400 22.558 1.00 87.69 86 ARG A CA 1
ATOM 729 C C . ARG A 1 86 ? -25.101 -11.387 21.058 1.00 87.69 86 ARG A C 1
ATOM 731 O O . ARG A 1 86 ? -25.472 -12.428 20.534 1.00 87.69 86 ARG A O 1
ATOM 738 N N . GLU A 1 87 ? -24.947 -10.253 20.382 1.00 84.81 87 GLU A N 1
ATOM 739 C CA . GLU A 1 87 ? -25.267 -10.110 18.954 1.00 84.81 87 GLU A CA 1
ATOM 740 C C . GLU A 1 87 ? -24.127 -10.605 18.055 1.00 84.81 87 GLU A C 1
ATOM 742 O O . GLU A 1 87 ? -24.352 -11.457 17.200 1.00 84.81 87 GLU A O 1
ATOM 747 N N . GLU A 1 88 ? -22.896 -10.143 18.286 1.00 86.25 88 GLU A N 1
ATOM 748 C CA . GLU A 1 88 ? -21.751 -10.464 17.419 1.00 86.25 88 GLU A CA 1
ATOM 749 C C . GLU A 1 88 ? -21.107 -11.808 17.772 1.00 86.25 88 GLU A C 1
ATOM 751 O O . GLU A 1 88 ? -20.636 -12.540 16.902 1.00 86.25 88 GLU A O 1
ATOM 756 N N . HIS A 1 89 ? -21.081 -12.153 19.062 1.00 86.31 89 HIS A N 1
ATOM 757 C CA . HIS A 1 89 ? -20.381 -13.343 19.558 1.00 86.31 89 HIS A CA 1
ATOM 758 C C . HIS A 1 89 ? -21.304 -14.430 20.120 1.00 86.31 89 HIS A C 1
ATOM 760 O O . HIS A 1 89 ? -20.802 -15.477 20.533 1.00 86.31 89 HIS A O 1
ATOM 766 N N . LEU A 1 90 ? -22.628 -14.214 20.134 1.00 85.25 90 LEU A N 1
ATOM 767 C CA . LEU A 1 90 ? -23.630 -15.170 20.633 1.00 85.25 90 LEU A CA 1
ATOM 768 C C . LEU A 1 90 ? -23.307 -15.713 22.041 1.00 85.25 90 LEU A C 1
ATOM 770 O O . LEU A 1 90 ? -23.592 -16.868 22.370 1.00 85.25 90 LEU A O 1
ATOM 774 N N . MET A 1 91 ? -22.679 -14.886 22.881 1.00 86.75 91 MET A N 1
ATOM 775 C CA . MET A 1 91 ? -22.275 -15.259 24.234 1.00 86.75 91 MET A CA 1
ATOM 776 C C . MET A 1 91 ? -23.496 -15.399 25.152 1.00 86.75 91 MET A C 1
ATOM 778 O O . MET A 1 91 ? -24.425 -14.594 25.101 1.00 86.75 91 MET A O 1
ATOM 782 N N . LYS A 1 92 ? -23.459 -16.399 26.042 1.00 86.19 92 LYS A N 1
ATOM 783 C CA . LYS A 1 92 ? -24.469 -16.637 27.087 1.00 86.19 92 LYS A CA 1
ATOM 784 C C . LYS A 1 92 ? -23.845 -16.645 28.472 1.00 86.19 92 LYS A C 1
ATOM 786 O O . LYS A 1 92 ? -22.668 -16.984 28.625 1.00 86.19 92 LYS A O 1
ATOM 791 N N . ARG A 1 93 ? -24.637 -16.341 29.500 1.00 84.81 93 ARG A N 1
ATOM 792 C CA . ARG A 1 93 ? -24.189 -16.549 30.883 1.00 84.81 93 ARG A CA 1
ATOM 793 C C . ARG A 1 93 ? -24.179 -18.053 31.213 1.00 84.81 93 ARG A C 1
ATOM 795 O O . ARG A 1 93 ? -24.960 -18.808 30.635 1.00 84.81 93 ARG A O 1
ATOM 802 N N . PRO A 1 94 ? -23.340 -18.513 32.161 1.00 84.44 94 PRO A N 1
ATOM 803 C CA . PRO A 1 94 ? -23.265 -19.935 32.518 1.00 84.44 94 PRO A CA 1
ATOM 804 C C . PRO A 1 94 ? -24.599 -20.520 33.006 1.00 84.44 94 PRO A C 1
ATOM 806 O O . PRO A 1 94 ? -24.843 -21.710 32.843 1.00 84.44 94 PRO A O 1
ATOM 809 N N . ASN A 1 95 ? -25.463 -19.669 33.567 1.00 86.56 95 ASN A N 1
ATOM 810 C CA . ASN A 1 95 ? -26.728 -20.042 34.202 1.00 86.56 95 ASN A CA 1
ATOM 811 C C . ASN A 1 95 ? -27.949 -19.635 33.350 1.00 86.56 95 ASN A C 1
ATOM 813 O O . ASN A 1 95 ? -29.018 -19.386 33.900 1.00 86.56 95 ASN A O 1
ATOM 817 N N . GLU A 1 96 ? -27.772 -19.450 32.040 1.00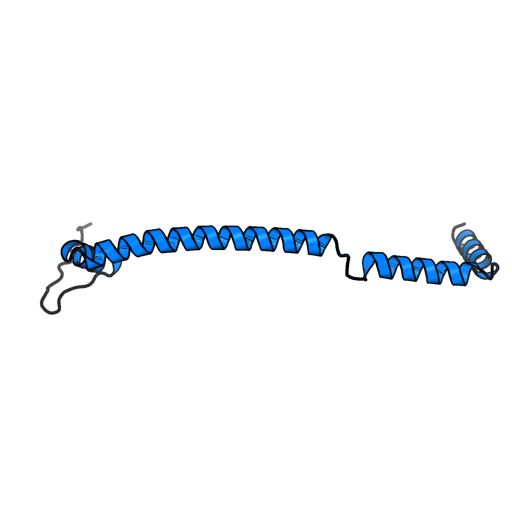 82.88 96 GLU A N 1
ATOM 818 C CA . GLU A 1 96 ? -28.804 -18.941 31.133 1.00 82.88 96 GLU A CA 1
ATOM 819 C C . GLU A 1 96 ? -29.240 -20.011 30.125 1.00 82.88 96 GLU A C 1
ATOM 821 O O . GLU A 1 96 ? -28.415 -20.573 29.394 1.00 82.88 96 GLU A O 1
ATOM 826 N N . ASP A 1 97 ? -30.549 -20.260 30.074 1.00 83.94 97 ASP A N 1
ATOM 827 C CA . ASP A 1 97 ? -31.178 -21.193 29.141 1.00 83.94 97 ASP A CA 1
ATOM 828 C C . ASP A 1 97 ? -31.563 -20.472 27.839 1.00 83.94 97 ASP A C 1
ATOM 830 O O . ASP A 1 97 ? -32.259 -19.456 27.853 1.00 83.94 97 ASP A O 1
ATOM 834 N N . ILE A 1 98 ? -31.109 -20.999 26.695 1.00 81.25 98 ILE A N 1
ATOM 835 C CA . ILE A 1 98 ? -31.402 -20.443 25.365 1.00 81.25 98 ILE A CA 1
ATOM 836 C C . ILE A 1 98 ? -32.592 -21.185 24.756 1.00 81.25 98 ILE A C 1
ATOM 838 O O . ILE A 1 98 ? -32.534 -22.398 24.550 1.00 81.25 98 ILE A O 1
ATOM 842 N N . PHE A 1 99 ? -33.631 -20.444 24.374 1.00 83.25 99 PHE A N 1
ATOM 843 C CA . PHE A 1 99 ? -34.771 -20.968 23.625 1.00 83.25 99 PHE A CA 1
ATOM 844 C C . PHE A 1 99 ? -34.673 -20.536 22.159 1.00 83.25 99 PHE A C 1
ATOM 846 O O . PHE A 1 99 ? -34.748 -19.350 21.849 1.00 83.25 99 PHE A O 1
ATOM 853 N N . ILE A 1 100 ? -34.508 -21.497 21.247 1.00 82.69 100 ILE A N 1
ATOM 854 C CA . ILE A 1 100 ? -34.541 -21.244 19.800 1.00 82.69 100 ILE A CA 1
ATOM 855 C C . ILE A 1 100 ? -35.967 -21.504 19.319 1.00 82.69 100 ILE A C 1
ATOM 857 O O . ILE A 1 100 ? -36.410 -22.652 19.263 1.00 82.69 100 ILE A O 1
ATOM 861 N N . ILE A 1 101 ? -36.686 -20.438 18.978 1.00 85.62 101 ILE A N 1
ATOM 862 C CA . ILE A 1 101 ? -38.020 -20.538 18.386 1.00 85.62 101 ILE A CA 1
ATOM 863 C C . ILE A 1 101 ? -37.831 -20.791 16.891 1.00 85.62 101 ILE A C 1
ATOM 865 O O . ILE A 1 101 ? -37.294 -19.946 16.179 1.00 85.62 101 ILE A O 1
ATOM 869 N N . LYS A 1 102 ? -38.237 -21.970 16.418 1.00 85.94 102 LYS A N 1
ATOM 870 C CA . LYS A 1 102 ? -38.336 -22.251 14.983 1.00 85.94 102 LYS A CA 1
ATOM 871 C C . LYS A 1 102 ? -39.747 -21.907 14.527 1.00 85.94 102 LYS A C 1
ATOM 873 O O . LYS A 1 102 ? -40.705 -22.391 15.132 1.00 85.94 102 LYS A O 1
ATOM 878 N N . GLU A 1 103 ? -39.868 -21.090 13.486 1.00 80.25 103 GLU A N 1
ATOM 879 C CA . GLU A 1 103 ? -41.140 -20.956 12.779 1.00 80.25 103 GLU A CA 1
ATOM 880 C C . GLU A 1 103 ? -41.518 -22.320 12.201 1.00 80.25 103 GLU A C 1
ATOM 882 O O . GLU A 1 103 ? -40.670 -23.081 11.729 1.00 80.25 103 GLU A O 1
ATOM 887 N N . LYS A 1 104 ? -42.789 -22.675 12.372 1.00 74.62 104 LYS A N 1
ATOM 888 C CA . LYS A 1 104 ? -43.339 -23.938 11.903 1.00 74.62 104 LYS A CA 1
ATOM 889 C C . LYS A 1 104 ? -43.769 -23.693 10.462 1.00 74.62 104 LYS A C 1
ATOM 891 O O . LYS A 1 104 ? -44.642 -22.850 10.267 1.00 74.62 104 LYS A O 1
ATOM 896 N N . ASP A 1 105 ? -43.102 -24.367 9.527 1.00 65.25 105 ASP A N 1
ATOM 897 C CA . ASP A 1 105 ? -43.423 -24.335 8.092 1.00 65.25 105 ASP A CA 1
ATOM 898 C C . ASP A 1 105 ? -44.934 -24.466 7.828 1.00 65.25 105 ASP A C 1
ATOM 900 O O . ASP A 1 105 ? -45.587 -25.311 8.498 1.00 65.25 105 ASP A O 1
#

pLDDT: mean 82.03, std 10.87, range [58.38, 97.38]

Sequence (105 aa):
MQKQIWLKLRKRVGQTKHIKYWVVAVTFLVIMCFVDENNFFKRIANQREIQNLEDQIEQYDQSIKDNREKINELQTSNANLEKFAREEHLMKRPNEDIFIIKEKD

Foldseek 3Di:
DVVVVVVVVVVVCPPDPCNVVVVVVVVVVCCCVPVNDPPPVVVVVVVVVVVVVVVVVVVVVVVVVVVVVVVVVLVVDVVVVVVCCCPVVVDDDPPDDDDDDDDDD

Secondary structure (DSSP, 8-state):
-HHHHHHHHHHHHHH-TTHHHHHHHHHHHHHHHHTSS--HHHHHHHHHHHHHHHHHHHHHHHHHHHHHHHHHHHHH-HHHHHHHHHHTS----TT----------

Organism: NCBI:txid681398

InterPro domains:
  IPR007060 Septum formation initiator FtsL/DivIC [PF04977] (27-103)